Protein AF-F9N5K0-F1 (afdb_monomer_lite)

pLDDT: mean 84.12, std 18.3, range [39.91, 98.06]

Foldseek 3Di:
DDPVVLLVLLLVQQQVLVVQCVVPVDPDDSLVSSLVVCVVPDPPVLSSLSNNQLDPVNVVVDPDDPPRSNVVSNVVVVVVVVVVVVVCVVDPDDDDDDDDPPD

Sequence (103 aa):
MGCLETLVKGALLHDIGKVVYRANEGLGDHSTAGATFLRSYTEEKDLLRCVQYHHGRKLSSAVIPDNSLAYLVYEADNLASALDRREHDEGEGIAGQTFDKHM

Radius of gyration: 15.1 Å; chains: 1; bounding box: 30×32×41 Å

Secondary structure (DSSP, 8-state):
--HHHHHHHHHHHTTTHHHHHHHHT-SS-HHHHHHHHHTTT---HHHHHHHHH-SHHHHTT----TT-HHHHHHHHHHHHHHHHHHHHHTS-PPP--PPPTT-

Structure (mmCIF, N/CA/C/O backbone):
data_AF-F9N5K0-F1
#
_entry.id   AF-F9N5K0-F1
#
loop_
_atom_site.group_PDB
_atom_site.id
_atom_site.type_symbol
_atom_site.label_atom_id
_atom_site.label_alt_id
_atom_site.label_comp_id
_atom_site.label_asym_id
_atom_site.label_entity_id
_atom_site.label_seq_id
_atom_site.pdbx_PDB_ins_code
_atom_site.Cartn_x
_atom_site.Cartn_y
_atom_site.Cartn_z
_atom_site.occupancy
_atom_site.B_iso_or_equiv
_atom_site.auth_seq_id
_atom_site.auth_comp_id
_atom_site.auth_asym_id
_atom_site.auth_atom_id
_atom_site.pdbx_PDB_model_num
ATOM 1 N N . MET A 1 1 ? -5.448 -15.576 8.813 1.00 52.84 1 MET A N 1
ATOM 2 C CA . MET A 1 1 ? -5.547 -15.618 7.340 1.00 52.84 1 MET A CA 1
ATOM 3 C C . MET A 1 1 ? -4.166 -15.289 6.793 1.00 52.84 1 MET A C 1
ATOM 5 O O . MET A 1 1 ? -3.484 -14.489 7.422 1.00 52.84 1 MET A O 1
ATOM 9 N N . GLY A 1 2 ? -3.672 -16.034 5.804 1.00 76.00 2 GLY A N 1
ATOM 10 C CA . GLY A 1 2 ? -2.233 -16.112 5.518 1.00 76.00 2 GLY A CA 1
ATOM 11 C C . GLY A 1 2 ? -1.653 -14.811 4.963 1.00 76.00 2 GLY A C 1
ATOM 12 O O . GLY A 1 2 ? -2.234 -14.225 4.062 1.00 76.00 2 GLY A O 1
ATOM 13 N N . CYS A 1 3 ? -0.474 -14.415 5.449 1.00 86.00 3 CYS A N 1
ATOM 14 C CA . CYS A 1 3 ? 0.297 -13.251 4.984 1.00 86.00 3 CYS A CA 1
ATOM 15 C C . CYS A 1 3 ? 0.384 -13.147 3.441 1.00 86.00 3 CYS A C 1
ATOM 17 O O . CYS A 1 3 ? 0.284 -12.062 2.873 1.00 86.00 3 CYS A O 1
ATOM 19 N N . LEU A 1 4 ? 0.482 -14.290 2.750 1.00 93.38 4 LEU A N 1
ATOM 20 C CA . LEU A 1 4 ? 0.506 -14.362 1.288 1.00 93.38 4 LEU A CA 1
ATOM 21 C C . LEU A 1 4 ? -0.816 -13.933 0.628 1.00 93.38 4 LEU A C 1
ATOM 23 O O . LEU A 1 4 ? -0.797 -13.278 -0.407 1.00 93.38 4 LEU A O 1
ATOM 27 N N . GLU A 1 5 ? -1.962 -14.273 1.217 1.00 9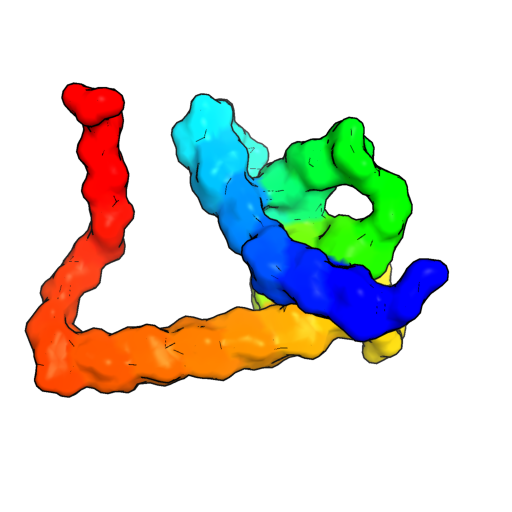5.94 5 GLU A N 1
ATOM 28 C CA . GLU A 1 5 ? -3.274 -13.885 0.688 1.00 95.94 5 GLU A CA 1
ATOM 29 C C . GLU A 1 5 ? -3.452 -12.362 0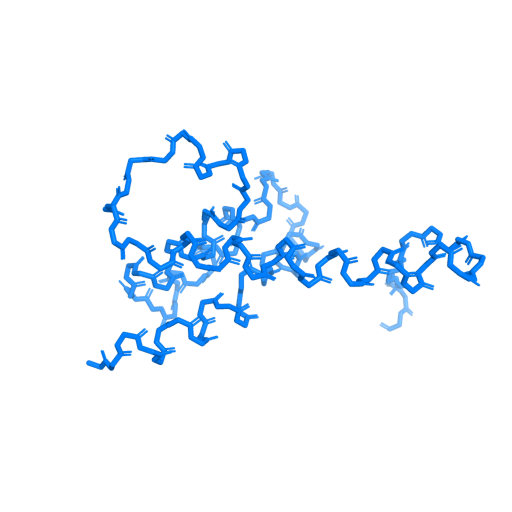.752 1.00 95.94 5 GLU A C 1
ATOM 31 O O . GLU A 1 5 ? -3.872 -11.737 -0.223 1.00 95.94 5 GLU A O 1
ATOM 36 N N . THR A 1 6 ? -3.069 -11.759 1.879 1.00 96.12 6 THR A N 1
ATOM 37 C CA . THR A 1 6 ? -3.047 -10.305 2.070 1.00 96.12 6 THR A CA 1
ATOM 38 C C . THR A 1 6 ? -2.120 -9.627 1.069 1.00 96.12 6 THR A C 1
ATOM 40 O O . THR A 1 6 ? -2.495 -8.615 0.479 1.00 96.12 6 THR A O 1
ATOM 43 N N . LEU A 1 7 ? -0.933 -10.199 0.839 1.00 97.12 7 LEU A N 1
ATOM 44 C CA . LEU A 1 7 ? 0.032 -9.683 -0.129 1.00 97.12 7 LEU A CA 1
ATOM 45 C C . LEU A 1 7 ? -0.535 -9.694 -1.553 1.00 97.12 7 LEU A C 1
ATOM 47 O O . LEU A 1 7 ? -0.455 -8.681 -2.240 1.00 97.12 7 LEU A O 1
ATOM 51 N N . VAL A 1 8 ? -1.154 -10.800 -1.981 1.00 97.69 8 VAL A N 1
ATOM 52 C CA . VAL A 1 8 ? -1.777 -10.911 -3.313 1.00 97.69 8 VAL A CA 1
ATOM 53 C C . VAL A 1 8 ? -2.897 -9.884 -3.480 1.00 97.69 8 VAL A C 1
ATOM 55 O O . VAL A 1 8 ? -2.937 -9.181 -4.488 1.00 97.69 8 VAL A O 1
ATOM 58 N N . LYS A 1 9 ? -3.777 -9.739 -2.480 1.00 97.50 9 LYS A N 1
ATOM 59 C CA . LYS A 1 9 ? -4.833 -8.712 -2.497 1.00 97.50 9 LYS A CA 1
ATOM 60 C C . LYS A 1 9 ? -4.246 -7.302 -2.547 1.00 97.50 9 LYS A C 1
ATOM 62 O O . LYS A 1 9 ? -4.730 -6.472 -3.308 1.00 97.50 9 LYS A O 1
ATOM 67 N N . GLY A 1 10 ? -3.203 -7.038 -1.760 1.00 97.88 10 GLY A N 1
ATOM 68 C CA . GLY A 1 10 ? -2.518 -5.749 -1.708 1.00 97.88 10 GLY A CA 1
ATOM 69 C C . GLY A 1 10 ? -1.869 -5.378 -3.034 1.00 97.88 10 GLY A C 1
ATOM 70 O O . GLY A 1 10 ? -2.063 -4.261 -3.502 1.00 97.88 10 GLY A O 1
ATOM 71 N N . ALA A 1 11 ? -1.174 -6.323 -3.666 1.00 97.50 11 ALA A N 1
ATOM 72 C CA . ALA A 1 11 ? -0.575 -6.140 -4.983 1.00 97.50 11 ALA A CA 1
ATOM 73 C C . ALA A 1 11 ? -1.637 -5.916 -6.068 1.00 97.50 11 ALA A C 1
ATOM 75 O O . ALA A 1 11 ? -1.482 -5.026 -6.897 1.00 97.50 11 ALA A O 1
ATOM 76 N N . LEU A 1 12 ? -2.746 -6.660 -6.039 1.00 97.94 12 LEU A N 1
ATOM 77 C CA . LEU A 1 12 ? -3.829 -6.497 -7.012 1.00 97.94 12 LEU A CA 1
ATOM 78 C C . LEU A 1 12 ? -4.545 -5.144 -6.876 1.00 97.94 12 LEU A C 1
ATOM 80 O O . LEU A 1 12 ? -4.923 -4.535 -7.873 1.00 97.94 12 LEU A O 1
ATOM 84 N N . LEU A 1 13 ? -4.755 -4.681 -5.643 1.00 97.81 13 LEU A N 1
ATOM 85 C CA . LEU A 1 13 ? -5.582 -3.510 -5.346 1.00 97.81 13 LEU A CA 1
ATOM 86 C C . LEU A 1 13 ? -4.787 -2.215 -5.146 1.00 97.81 13 LEU A C 1
ATOM 88 O O . LEU A 1 13 ? -5.413 -1.185 -4.899 1.00 97.81 13 LEU A O 1
ATOM 92 N N . HIS A 1 14 ? -3.452 -2.232 -5.238 1.00 97.31 14 HIS A N 1
ATOM 93 C CA . HIS A 1 14 ? -2.607 -1.079 -4.896 1.00 97.31 14 HIS A CA 1
ATOM 94 C C . HIS A 1 14 ? -3.059 0.218 -5.593 1.00 97.31 14 HIS A C 1
ATOM 96 O O . HIS A 1 14 ? -3.159 1.264 -4.954 1.00 97.31 14 HIS A O 1
ATOM 102 N N . ASP A 1 15 ? -3.460 0.122 -6.861 1.00 96.81 15 ASP A N 1
ATOM 103 C CA . ASP A 1 15 ? -3.845 1.253 -7.705 1.00 96.81 15 ASP A CA 1
ATOM 104 C C . ASP A 1 15 ? -5.363 1.485 -7.828 1.00 96.81 15 ASP A C 1
ATOM 106 O O . ASP A 1 15 ? -5.795 2.348 -8.598 1.00 96.81 15 ASP A O 1
ATOM 110 N N . ILE A 1 16 ? -6.205 0.786 -7.049 1.00 95.69 16 ILE A N 1
ATOM 111 C CA . ILE A 1 16 ? -7.680 0.920 -7.117 1.00 95.69 16 ILE A CA 1
ATOM 112 C C . ILE A 1 16 ? -8.149 2.369 -6.937 1.00 95.69 16 ILE A C 1
ATOM 114 O O . ILE A 1 16 ? -9.153 2.811 -7.502 1.00 95.69 16 ILE A O 1
ATOM 118 N N . GLY A 1 17 ? -7.367 3.149 -6.192 1.00 94.12 17 GLY A N 1
ATOM 119 C CA . GLY A 1 17 ? -7.603 4.563 -5.981 1.00 94.12 17 GLY A CA 1
ATOM 120 C C . GLY A 1 17 ? -7.594 5.407 -7.253 1.00 94.12 17 GLY A C 1
ATOM 121 O O . GLY A 1 17 ? -8.212 6.465 -7.247 1.00 94.12 17 GLY A O 1
ATOM 122 N N . LYS A 1 18 ? -6.972 4.963 -8.357 1.00 93.12 18 LYS A N 1
ATOM 123 C CA . LYS A 1 18 ? -7.041 5.660 -9.655 1.00 93.12 18 LYS A CA 1
ATOM 124 C C . LYS A 1 18 ? -8.475 5.702 -10.191 1.00 93.12 18 LYS A C 1
ATOM 126 O O . LYS A 1 18 ? -8.888 6.719 -10.744 1.00 93.12 18 LYS A O 1
ATOM 131 N N . VAL A 1 19 ? -9.241 4.622 -10.009 1.00 92.56 19 VAL A N 1
ATOM 132 C CA . VAL A 1 19 ? -10.658 4.551 -10.408 1.00 92.56 19 VAL A CA 1
ATOM 133 C C . VAL A 1 19 ? -11.501 5.448 -9.503 1.00 92.56 19 VAL A C 1
ATOM 135 O O . VAL A 1 19 ? -12.263 6.277 -9.994 1.00 92.56 19 VAL A O 1
ATOM 138 N N . VAL A 1 20 ? -11.297 5.348 -8.186 1.00 89.56 20 VAL A N 1
ATOM 139 C CA . VAL A 1 20 ? -12.008 6.163 -7.184 1.00 89.56 20 VAL A CA 1
ATOM 140 C C . VAL A 1 20 ? -11.763 7.659 -7.403 1.00 89.56 20 VAL A C 1
ATOM 142 O O . VAL A 1 20 ? -12.700 8.454 -7.378 1.00 89.56 20 VAL A O 1
ATOM 145 N N . TYR A 1 21 ? -10.508 8.039 -7.651 1.00 86.25 21 TYR A N 1
ATOM 146 C CA . TYR A 1 21 ? -10.096 9.417 -7.902 1.00 86.25 21 TYR A CA 1
ATOM 147 C C . TYR A 1 21 ? -10.790 10.006 -9.135 1.00 86.25 21 TYR A C 1
ATOM 149 O O . TYR A 1 21 ? -11.303 11.121 -9.080 1.00 86.25 21 TYR A O 1
ATOM 157 N N . ARG A 1 22 ? -10.861 9.235 -10.228 1.00 86.81 22 ARG A N 1
ATOM 158 C CA . ARG A 1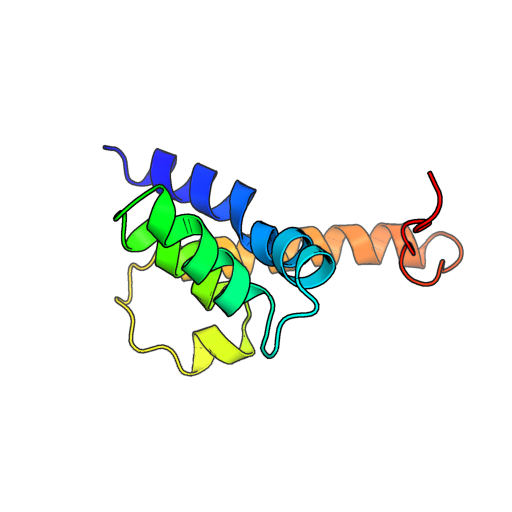 22 ? -11.522 9.650 -11.475 1.00 86.81 22 ARG A CA 1
ATOM 159 C C . ARG A 1 22 ? -13.039 9.780 -11.336 1.00 86.81 22 ARG A C 1
ATOM 161 O O . ARG A 1 22 ? -13.613 10.644 -11.986 1.00 86.81 22 ARG A O 1
ATOM 168 N N . ALA A 1 23 ? -13.670 8.941 -10.516 1.00 86.25 23 ALA A N 1
ATOM 169 C CA . ALA A 1 23 ? -15.120 8.942 -10.331 1.00 86.25 23 ALA A CA 1
ATOM 170 C C . ALA A 1 23 ? -15.629 10.115 -9.474 1.00 86.25 23 ALA A C 1
ATOM 172 O O . ALA A 1 23 ? -16.730 10.598 -9.707 1.00 86.25 23 ALA A O 1
ATOM 173 N N . ASN A 1 24 ? -14.842 10.567 -8.492 1.00 74.06 24 ASN A N 1
ATOM 174 C CA . ASN A 1 24 ? -15.292 11.539 -7.487 1.00 74.06 24 ASN A CA 1
ATOM 175 C C . ASN A 1 24 ? -14.608 12.917 -7.573 1.00 74.06 24 ASN A C 1
ATOM 177 O O . ASN A 1 24 ? -14.752 13.692 -6.632 1.00 74.06 24 ASN A O 1
ATOM 181 N N . GLU A 1 25 ? -13.829 13.206 -8.630 1.00 63.62 25 GLU A N 1
ATOM 182 C CA . GLU A 1 25 ? -13.004 14.432 -8.763 1.00 63.62 25 GLU A CA 1
ATOM 183 C C . GLU A 1 25 ? -12.294 14.814 -7.444 1.00 63.62 25 GLU A C 1
ATOM 185 O O . GLU A 1 25 ? -12.281 15.964 -7.005 1.00 63.62 25 GLU A O 1
ATOM 190 N N . GLY A 1 26 ? -11.768 13.802 -6.747 1.00 61.53 26 GLY A N 1
ATOM 191 C CA . GLY A 1 26 ? -11.369 13.934 -5.349 1.00 61.53 26 GLY A CA 1
ATOM 192 C C . GLY A 1 26 ? -10.143 14.828 -5.147 1.00 61.53 26 GLY A C 1
ATOM 193 O O . GLY A 1 26 ? -9.204 14.823 -5.939 1.00 61.53 26 GLY A O 1
ATOM 194 N N . LEU A 1 27 ? -10.108 15.548 -4.024 1.00 56.62 27 LEU A N 1
ATOM 195 C CA . LEU A 1 27 ? -8.914 16.252 -3.551 1.00 56.62 27 LEU A CA 1
ATOM 196 C C . LEU A 1 27 ? -7.965 15.253 -2.868 1.00 56.62 27 LEU A C 1
ATOM 198 O O . LEU A 1 27 ? -8.329 14.633 -1.870 1.00 56.62 27 LEU A O 1
ATOM 202 N N . GLY A 1 28 ? -6.746 15.103 -3.390 1.00 73.56 28 GLY A N 1
ATOM 203 C CA . GLY A 1 28 ? -5.697 14.256 -2.808 1.00 73.56 28 GLY A CA 1
ATOM 204 C C . GLY A 1 28 ? -4.999 13.357 -3.829 1.00 73.56 28 GLY A C 1
ATOM 205 O O . GLY A 1 28 ? -5.192 13.495 -5.033 1.00 73.56 28 GLY A O 1
ATOM 206 N N . ASP A 1 29 ? -4.163 12.438 -3.346 1.00 88.44 29 ASP A N 1
ATOM 207 C CA . ASP A 1 29 ? -3.504 11.423 -4.172 1.00 88.44 29 ASP A CA 1
ATOM 208 C C . ASP A 1 29 ? -4.302 10.107 -4.207 1.00 88.44 29 ASP A C 1
ATOM 210 O O . ASP A 1 29 ? -5.036 9.768 -3.269 1.00 88.44 29 ASP A O 1
ATOM 214 N N . HIS A 1 30 ? -4.136 9.335 -5.284 1.00 92.25 30 HIS A N 1
ATOM 215 C CA . HIS A 1 30 ? -4.912 8.116 -5.499 1.00 92.25 30 HIS A CA 1
ATOM 216 C C . HIS A 1 30 ? -4.638 7.042 -4.442 1.00 92.25 30 HIS A C 1
ATOM 218 O O . HIS A 1 30 ? -5.550 6.296 -4.104 1.00 92.25 30 HIS A O 1
ATOM 224 N N . SER A 1 31 ? -3.442 6.980 -3.851 1.00 94.06 31 SER A N 1
ATOM 225 C CA . SER A 1 31 ? -3.147 5.977 -2.824 1.00 94.06 31 SER A CA 1
ATOM 226 C C . SER A 1 31 ? -3.941 6.239 -1.534 1.00 94.06 31 SER A C 1
ATOM 228 O O . SER A 1 31 ? -4.463 5.299 -0.930 1.00 94.06 31 SER A O 1
ATOM 230 N N . THR A 1 32 ? -4.133 7.513 -1.142 1.00 93.25 32 THR A N 1
ATOM 231 C CA . THR A 1 32 ? -5.064 7.877 -0.050 1.00 93.25 32 THR A CA 1
ATOM 232 C C . THR A 1 32 ? -6.492 7.499 -0.414 1.00 93.25 32 THR A C 1
ATOM 234 O O . THR A 1 32 ? -7.183 6.873 0.388 1.00 93.25 32 THR A O 1
ATOM 237 N N . ALA A 1 33 ? -6.939 7.878 -1.614 1.00 93.00 33 ALA A N 1
ATOM 238 C CA . ALA A 1 33 ? -8.312 7.650 -2.052 1.00 93.00 33 ALA A CA 1
ATOM 239 C C . ALA A 1 33 ? -8.663 6.153 -2.063 1.00 93.00 33 ALA A C 1
ATOM 241 O O . ALA A 1 33 ? -9.709 5.762 -1.547 1.00 93.00 33 ALA A O 1
ATOM 242 N N . GLY A 1 34 ? -7.761 5.309 -2.574 1.00 94.81 34 GLY A N 1
ATOM 243 C CA . GLY A 1 34 ? -7.927 3.857 -2.598 1.00 94.81 34 GLY A CA 1
ATOM 244 C C . GLY A 1 34 ? -7.995 3.246 -1.200 1.00 94.81 34 GLY A C 1
ATOM 245 O O . GLY A 1 34 ? -8.900 2.466 -0.912 1.00 94.81 34 GLY A O 1
ATOM 246 N N . ALA A 1 35 ? -7.092 3.639 -0.298 1.00 95.75 35 ALA A N 1
ATOM 247 C CA . ALA A 1 35 ? -7.106 3.141 1.075 1.00 95.75 35 ALA A CA 1
ATOM 248 C C . ALA A 1 35 ? -8.368 3.575 1.836 1.00 95.75 35 ALA A C 1
ATOM 250 O O . ALA A 1 35 ? -8.958 2.771 2.553 1.00 95.75 35 ALA A O 1
ATOM 251 N N . THR A 1 36 ? -8.811 4.824 1.665 1.00 94.44 36 THR A N 1
ATOM 252 C CA . THR A 1 36 ? -10.059 5.329 2.256 1.00 94.44 36 THR A CA 1
ATOM 253 C C . THR A 1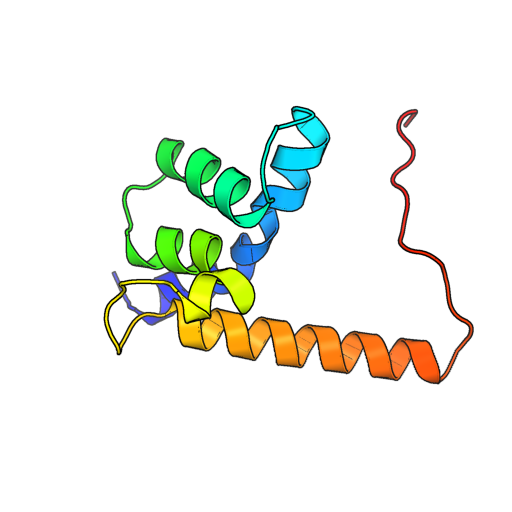 36 ? -11.270 4.565 1.735 1.00 94.44 36 THR A C 1
ATOM 255 O O . THR A 1 36 ? -12.105 4.150 2.532 1.00 94.44 36 THR A O 1
ATOM 258 N N . PHE A 1 37 ? -11.338 4.318 0.426 1.00 94.62 37 PHE A N 1
ATOM 259 C CA . PHE A 1 37 ? -12.401 3.519 -0.180 1.00 94.62 37 PHE A CA 1
ATOM 260 C C . PHE A 1 37 ? -12.448 2.092 0.388 1.00 94.62 37 PHE A C 1
ATOM 262 O O . PHE A 1 37 ? -13.514 1.604 0.757 1.00 94.62 37 PHE A O 1
ATOM 269 N N . LEU A 1 38 ? -11.295 1.428 0.524 1.00 96.19 38 LEU A N 1
ATOM 270 C CA . LEU A 1 38 ? -11.234 0.052 1.024 1.00 96.19 38 LEU A CA 1
ATOM 271 C C . LEU A 1 38 ? -11.622 -0.092 2.500 1.00 96.19 38 LEU A C 1
ATOM 273 O O . LEU A 1 38 ? -12.077 -1.166 2.890 1.00 96.19 38 LEU A O 1
ATOM 277 N N . ARG A 1 39 ? -11.519 0.966 3.315 1.00 96.06 39 ARG A N 1
ATOM 278 C CA . ARG A 1 39 ? -11.954 0.929 4.727 1.00 96.06 39 ARG A CA 1
ATOM 279 C C . ARG A 1 39 ? -13.440 0.612 4.894 1.00 96.06 39 ARG A C 1
ATOM 281 O O . ARG A 1 39 ? -13.825 0.133 5.952 1.00 96.06 39 ARG A O 1
ATOM 288 N N . SER A 1 40 ? -14.265 0.836 3.871 1.00 95.06 40 SER A N 1
ATOM 289 C CA . SER A 1 40 ? -15.678 0.435 3.884 1.00 95.06 40 SER A CA 1
ATOM 290 C C . SER A 1 40 ? -15.894 -1.075 3.713 1.00 95.06 40 SER A C 1
ATOM 292 O O . SER A 1 40 ? -16.995 -1.553 3.965 1.00 95.06 40 SER A O 1
ATOM 294 N N . TYR A 1 41 ? -14.869 -1.824 3.293 1.00 95.62 41 TYR A N 1
ATOM 295 C CA . TYR A 1 41 ? -14.969 -3.249 2.950 1.00 95.62 41 TYR A CA 1
ATOM 296 C C . TYR A 1 41 ? -14.066 -4.150 3.800 1.00 95.62 41 TYR A C 1
ATOM 298 O O . TYR A 1 41 ? -14.274 -5.361 3.840 1.00 95.62 41 TYR A O 1
ATOM 306 N N . THR A 1 42 ? -13.043 -3.595 4.454 1.00 95.31 42 THR A N 1
ATOM 307 C CA . THR A 1 42 ? -12.090 -4.364 5.260 1.00 95.31 42 THR A CA 1
ATOM 308 C C . THR A 1 42 ? -11.413 -3.507 6.328 1.00 95.31 42 THR A C 1
ATOM 310 O O . THR A 1 42 ? -11.133 -2.325 6.126 1.00 95.31 42 THR A O 1
ATOM 313 N N . GLU A 1 43 ? -11.083 -4.137 7.455 1.00 95.19 43 GLU A N 1
ATOM 314 C CA . GLU A 1 43 ? -10.264 -3.563 8.532 1.00 95.19 43 GLU A CA 1
ATOM 315 C C . GLU A 1 43 ? -8.814 -4.083 8.514 1.00 95.19 43 GLU A C 1
ATOM 317 O O . GLU A 1 43 ? -8.007 -3.762 9.391 1.00 95.19 43 GLU A O 1
ATOM 322 N N . GLU A 1 44 ? -8.461 -4.902 7.519 1.00 95.69 44 GLU A N 1
ATOM 323 C CA . GLU A 1 44 ? -7.157 -5.548 7.409 1.00 95.69 44 GLU A CA 1
ATOM 324 C C . GLU A 1 44 ? -6.038 -4.518 7.185 1.00 95.69 44 GLU A C 1
ATOM 326 O O . GLU A 1 44 ? -5.802 -4.029 6.079 1.00 95.69 44 GLU A O 1
ATOM 331 N N . LYS A 1 45 ? -5.321 -4.184 8.264 1.00 96.00 45 LYS A N 1
ATOM 332 C CA . LYS A 1 45 ? -4.329 -3.098 8.274 1.00 96.00 45 LYS A CA 1
ATOM 333 C C . LYS A 1 45 ? -3.214 -3.285 7.250 1.00 96.00 45 LYS A C 1
ATOM 335 O O . LYS A 1 45 ? -2.770 -2.296 6.678 1.00 96.00 45 LYS A O 1
ATOM 340 N N . ASP A 1 46 ? -2.764 -4.513 7.019 1.00 96.50 46 ASP A N 1
ATOM 341 C CA . ASP A 1 46 ? -1.665 -4.779 6.086 1.00 96.50 46 ASP A CA 1
ATOM 342 C C . ASP A 1 46 ? -2.095 -4.600 4.629 1.00 96.50 46 ASP A C 1
ATOM 344 O O . ASP A 1 46 ? -1.365 -3.981 3.856 1.00 96.50 46 ASP A O 1
ATOM 348 N N . LEU A 1 47 ? -3.321 -5.005 4.281 1.00 97.38 47 LEU A N 1
ATOM 349 C CA . LEU A 1 47 ? -3.923 -4.698 2.983 1.00 97.38 47 LEU A CA 1
ATOM 350 C C . LEU A 1 47 ? -4.059 -3.181 2.786 1.00 97.38 47 LEU A C 1
ATOM 352 O O . LEU A 1 47 ? -3.626 -2.642 1.768 1.00 97.38 47 LEU A O 1
ATOM 356 N N . LEU A 1 48 ? -4.593 -2.472 3.785 1.00 97.81 48 LEU A N 1
ATOM 357 C CA . LEU A 1 48 ? -4.744 -1.015 3.720 1.00 97.81 48 LEU A CA 1
ATOM 358 C C . LEU A 1 48 ? -3.392 -0.296 3.593 1.00 97.81 48 LEU A C 1
ATOM 360 O O . LEU A 1 48 ? -3.292 0.679 2.849 1.00 97.81 48 LEU A O 1
ATOM 364 N N . ARG A 1 49 ? -2.340 -0.778 4.270 1.00 97.75 49 ARG A N 1
ATOM 365 C CA . ARG A 1 49 ? -0.974 -0.248 4.134 1.00 97.75 49 ARG A CA 1
ATOM 366 C C . ARG A 1 49 ? -0.410 -0.465 2.737 1.00 97.75 49 ARG A C 1
ATOM 368 O O . ARG A 1 49 ? 0.194 0.467 2.215 1.00 97.75 49 ARG A O 1
ATOM 375 N N . CYS A 1 50 ? -0.619 -1.641 2.136 1.00 98.00 50 CYS A N 1
ATOM 376 C CA . CYS A 1 50 ? -0.196 -1.906 0.759 1.00 98.00 50 CYS A CA 1
ATOM 377 C C . CYS A 1 50 ? -0.765 -0.845 -0.185 1.00 98.00 50 CYS A C 1
ATOM 379 O O . CYS A 1 50 ? -0.018 -0.204 -0.912 1.00 98.00 50 CYS A O 1
ATOM 381 N N . VAL A 1 51 ? -2.068 -0.573 -0.102 1.00 97.69 51 VAL A N 1
ATOM 382 C CA . VAL A 1 51 ? -2.711 0.431 -0.961 1.00 97.69 51 VAL A CA 1
ATOM 383 C C . VAL A 1 51 ? -2.265 1.850 -0.615 1.00 97.69 51 VAL A C 1
ATOM 385 O O . VAL A 1 51 ? -1.927 2.622 -1.506 1.00 97.69 51 VAL A O 1
ATOM 388 N N . GLN A 1 52 ? -2.198 2.213 0.666 1.00 97.06 52 GLN A N 1
ATOM 389 C CA . GLN A 1 52 ? -1.875 3.582 1.073 1.00 97.06 52 GLN A CA 1
ATOM 390 C C . GLN A 1 52 ? -0.420 3.978 0.774 1.00 97.06 52 GLN A C 1
ATOM 392 O O . GLN A 1 52 ? -0.163 5.141 0.444 1.00 97.06 52 GLN A O 1
ATOM 397 N N . TYR A 1 53 ? 0.520 3.037 0.885 1.00 97.56 53 TYR A N 1
ATOM 398 C CA . TYR A 1 53 ? 1.960 3.302 0.864 1.00 97.56 53 TYR A CA 1
ATOM 399 C C . TYR A 1 53 ? 2.708 2.643 -0.305 1.00 97.56 53 TYR A C 1
ATOM 401 O O . TYR A 1 53 ? 3.930 2.624 -0.277 1.00 97.56 53 TYR A O 1
ATOM 409 N N . HIS A 1 54 ? 2.033 2.157 -1.354 1.00 96.19 54 HIS A N 1
ATOM 410 C CA . HIS A 1 54 ? 2.730 1.615 -2.534 1.00 96.19 54 HIS A CA 1
ATOM 411 C C . HIS A 1 54 ? 3.529 2.662 -3.333 1.00 96.19 54 HIS A C 1
ATOM 413 O O . HIS A 1 54 ? 4.321 2.284 -4.178 1.00 96.19 54 HIS A O 1
ATOM 419 N N . HIS A 1 55 ? 3.357 3.969 -3.083 1.00 94.12 55 HIS A N 1
ATOM 420 C CA . HIS A 1 55 ? 4.163 5.023 -3.721 1.00 94.12 55 HIS A CA 1
ATOM 421 C C . HIS A 1 55 ? 5.390 5.381 -2.893 1.00 94.12 55 HIS A C 1
ATOM 423 O O . HIS A 1 55 ? 5.258 5.775 -1.731 1.00 94.12 55 HIS A O 1
ATOM 429 N N . GLY A 1 56 ? 6.564 5.405 -3.530 1.00 91.19 56 GLY A N 1
ATOM 430 C CA . GLY A 1 56 ? 7.847 5.676 -2.867 1.00 91.19 56 GLY A CA 1
ATOM 431 C C . GLY A 1 56 ? 7.882 6.973 -2.048 1.00 91.19 56 GLY A C 1
ATOM 432 O O . GLY A 1 56 ? 8.408 6.984 -0.939 1.00 91.19 56 GLY A O 1
ATOM 433 N N . ARG A 1 57 ? 7.245 8.057 -2.522 1.00 91.56 57 ARG A N 1
ATOM 434 C CA . ARG A 1 57 ? 7.177 9.345 -1.793 1.00 91.56 57 ARG A CA 1
ATOM 435 C C . ARG A 1 57 ? 6.470 9.229 -0.439 1.00 91.56 57 ARG A C 1
ATOM 437 O O . ARG A 1 57 ? 6.842 9.897 0.520 1.00 91.56 57 ARG A O 1
ATOM 444 N N . LYS A 1 58 ? 5.410 8.425 -0.378 1.00 91.69 58 LYS A N 1
ATOM 445 C CA . LYS A 1 58 ? 4.649 8.206 0.853 1.00 91.69 58 LYS A CA 1
ATOM 446 C C . LYS A 1 58 ? 5.294 7.150 1.724 1.00 91.69 58 LYS A C 1
ATOM 448 O O . LYS A 1 58 ? 5.332 7.319 2.935 1.00 91.69 58 LYS A O 1
ATOM 453 N N . LEU A 1 59 ? 5.799 6.087 1.108 1.00 95.94 59 LEU A N 1
ATOM 454 C CA . LEU A 1 59 ? 6.485 5.014 1.807 1.00 95.94 59 LEU A CA 1
ATOM 455 C C . LEU A 1 59 ? 7.706 5.530 2.573 1.00 95.94 59 LEU A C 1
ATOM 457 O O . LEU A 1 59 ? 7.894 5.165 3.727 1.00 95.94 59 LEU A O 1
ATOM 461 N N . SER A 1 60 ? 8.485 6.437 1.973 1.00 94.69 60 SER A N 1
ATOM 462 C CA . SER A 1 60 ? 9.714 6.982 2.569 1.00 94.69 60 SER A CA 1
ATOM 463 C C . SER A 1 60 ? 9.499 7.805 3.843 1.00 94.69 60 SER A C 1
ATOM 465 O O . SER A 1 60 ? 10.436 7.993 4.613 1.00 94.69 60 SER A O 1
ATOM 467 N N . SER A 1 61 ? 8.281 8.296 4.071 1.00 94.56 61 SER A N 1
ATOM 468 C CA . S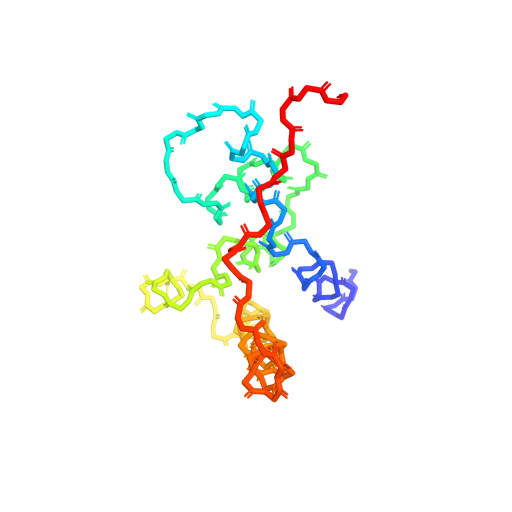ER A 1 61 ? 7.894 9.074 5.257 1.00 94.56 61 SER A CA 1
ATOM 469 C C . SER A 1 61 ? 6.904 8.327 6.158 1.00 94.56 61 SER A C 1
ATOM 471 O O . SER A 1 61 ? 6.419 8.882 7.145 1.00 94.56 61 SER A O 1
ATOM 473 N N . ALA A 1 62 ? 6.583 7.073 5.830 1.00 94.94 62 ALA A N 1
ATOM 474 C CA . ALA A 1 62 ? 5.601 6.286 6.554 1.00 94.94 62 ALA A CA 1
ATOM 475 C C . ALA A 1 62 ? 6.178 5.743 7.868 1.00 94.94 62 ALA A C 1
ATOM 477 O O . ALA A 1 62 ? 7.272 5.189 7.906 1.00 94.94 62 ALA A O 1
ATOM 478 N N . VAL A 1 63 ? 5.388 5.827 8.939 1.00 96.81 63 VAL A N 1
ATOM 479 C CA . VAL A 1 63 ? 5.668 5.131 10.201 1.00 96.81 63 VAL A CA 1
ATOM 480 C C . VAL A 1 63 ? 4.874 3.823 10.198 1.00 96.81 63 VAL A C 1
ATOM 482 O O . VAL A 1 63 ? 3.719 3.775 10.627 1.00 96.81 63 VAL A O 1
ATOM 485 N N . ILE A 1 64 ? 5.470 2.770 9.637 1.00 96.44 64 ILE A N 1
ATOM 486 C CA . ILE A 1 64 ? 4.884 1.426 9.503 1.00 96.44 64 ILE A CA 1
ATOM 487 C C . ILE A 1 64 ? 5.884 0.359 9.974 1.00 96.44 64 ILE A C 1
ATOM 489 O O . ILE A 1 64 ? 7.069 0.658 10.069 1.00 96.44 64 ILE A O 1
ATOM 493 N N . PRO A 1 65 ? 5.436 -0.868 10.300 1.00 97.12 65 PRO A N 1
ATOM 494 C CA . PRO A 1 65 ? 6.345 -1.939 10.704 1.00 97.12 65 PRO A CA 1
ATOM 495 C C . PRO A 1 65 ? 7.384 -2.271 9.625 1.00 97.12 65 PRO A C 1
ATOM 497 O O . PRO A 1 65 ? 7.038 -2.313 8.445 1.00 97.12 65 PRO A O 1
ATOM 500 N N . ASP A 1 66 ? 8.605 -2.616 10.035 1.00 96.31 66 ASP A N 1
ATOM 501 C CA . ASP A 1 66 ? 9.704 -2.996 9.127 1.00 96.31 66 ASP A CA 1
ATOM 502 C C . ASP A 1 66 ? 9.378 -4.228 8.266 1.00 96.31 66 ASP A C 1
ATOM 504 O O . ASP A 1 66 ? 9.917 -4.412 7.180 1.00 96.31 66 ASP A O 1
ATOM 508 N N . ASN A 1 67 ? 8.461 -5.076 8.735 1.00 95.25 67 ASN A N 1
ATOM 509 C CA . ASN A 1 67 ? 7.964 -6.249 8.020 1.00 95.25 67 ASN A CA 1
ATOM 510 C C . ASN A 1 67 ? 6.649 -5.987 7.260 1.00 95.25 67 ASN A C 1
ATOM 512 O O . ASN A 1 67 ? 5.932 -6.931 6.925 1.00 95.25 67 ASN A O 1
ATOM 516 N N . SER A 1 68 ? 6.299 -4.722 7.018 1.00 97.12 68 SER A N 1
ATOM 517 C CA . SER A 1 68 ? 5.097 -4.355 6.272 1.00 97.12 68 SER A CA 1
ATOM 518 C C . SER A 1 68 ? 5.143 -4.892 4.841 1.00 97.12 68 SER A C 1
ATOM 520 O O . SER A 1 68 ? 6.111 -4.699 4.106 1.00 97.12 68 SER A O 1
ATOM 522 N N . LEU A 1 69 ? 4.032 -5.477 4.396 1.00 97.50 69 LEU A N 1
ATOM 523 C CA . LEU A 1 69 ? 3.867 -5.955 3.021 1.00 97.50 69 LEU A CA 1
ATOM 524 C C . LEU A 1 69 ? 3.926 -4.830 1.974 1.00 97.50 69 LEU A C 1
ATOM 526 O O . LEU A 1 69 ? 4.204 -5.094 0.806 1.00 97.50 69 LEU A O 1
ATOM 530 N N . ALA A 1 70 ? 3.722 -3.574 2.387 1.00 97.69 70 ALA A N 1
ATOM 531 C CA . ALA A 1 70 ? 3.783 -2.415 1.498 1.00 97.69 70 ALA A CA 1
ATOM 532 C C . ALA A 1 70 ? 5.148 -2.260 0.806 1.00 97.69 70 ALA A C 1
ATOM 534 O O . ALA A 1 70 ? 5.187 -1.803 -0.332 1.00 97.69 70 ALA A O 1
ATOM 535 N N . TYR A 1 71 ? 6.243 -2.687 1.449 1.00 98.06 71 TYR A N 1
ATOM 536 C CA . TYR A 1 71 ? 7.572 -2.677 0.831 1.00 98.06 71 TYR A CA 1
ATOM 537 C C . TYR A 1 71 ? 7.653 -3.634 -0.363 1.00 98.06 71 TYR A C 1
ATOM 539 O O . TYR A 1 71 ? 8.161 -3.260 -1.415 1.00 98.06 71 TYR A O 1
ATOM 547 N N . LEU A 1 72 ? 7.094 -4.843 -0.235 1.00 97.88 72 LEU A N 1
ATOM 548 C CA . LEU A 1 72 ? 7.059 -5.813 -1.334 1.00 97.88 72 LEU A CA 1
ATOM 549 C C . LEU A 1 72 ? 6.170 -5.333 -2.482 1.00 97.88 72 LEU A C 1
ATOM 551 O O . LEU A 1 72 ? 6.537 -5.484 -3.642 1.00 97.88 72 LEU A O 1
ATOM 555 N N . VAL A 1 73 ? 5.017 -4.742 -2.160 1.00 98.00 73 VAL A N 1
ATOM 556 C CA . VAL A 1 73 ? 4.105 -4.194 -3.173 1.00 98.00 73 VAL A CA 1
ATOM 557 C C . VAL A 1 73 ? 4.746 -3.025 -3.922 1.00 98.00 73 VAL A C 1
ATOM 559 O O . VAL A 1 73 ? 4.645 -2.978 -5.142 1.00 98.00 73 VAL A O 1
ATOM 562 N N . TYR A 1 74 ? 5.451 -2.130 -3.226 1.00 97.69 74 TYR A N 1
ATOM 563 C CA . TYR A 1 74 ? 6.200 -1.034 -3.849 1.00 97.69 74 TYR A CA 1
ATOM 564 C C . TYR A 1 74 ? 7.268 -1.535 -4.832 1.00 97.69 74 TYR A C 1
ATOM 566 O O . TYR A 1 74 ? 7.340 -1.059 -5.964 1.00 97.69 74 TYR A O 1
ATOM 574 N N . GLU A 1 75 ? 8.078 -2.522 -4.437 1.00 97.38 75 GLU A N 1
ATOM 575 C CA . GLU A 1 75 ? 9.093 -3.078 -5.340 1.00 97.38 75 GLU A CA 1
ATOM 576 C C . GLU A 1 75 ? 8.462 -3.808 -6.533 1.00 97.38 75 GLU A C 1
ATOM 578 O O . GLU A 1 75 ? 8.924 -3.664 -7.665 1.00 97.38 75 GLU A O 1
ATOM 583 N N . ALA A 1 76 ? 7.372 -4.550 -6.312 1.00 96.50 76 ALA A N 1
ATOM 584 C CA . ALA A 1 76 ? 6.649 -5.225 -7.386 1.00 96.50 76 ALA A CA 1
ATOM 585 C C . ALA A 1 76 ? 6.055 -4.235 -8.406 1.00 96.50 76 ALA A C 1
ATOM 587 O O . ALA A 1 76 ? 6.171 -4.468 -9.609 1.00 96.50 76 ALA A O 1
ATOM 588 N N . ASP A 1 77 ? 5.481 -3.120 -7.946 1.00 95.56 77 ASP A N 1
ATOM 589 C CA . ASP A 1 77 ? 4.968 -2.042 -8.804 1.00 95.56 77 ASP A CA 1
ATOM 590 C C . ASP A 1 77 ? 6.092 -1.397 -9.641 1.00 95.56 77 ASP A C 1
ATOM 592 O O . ASP A 1 77 ? 5.983 -1.225 -10.859 1.00 95.56 77 ASP A O 1
ATOM 596 N N . ASN A 1 78 ? 7.252 -1.135 -9.030 1.00 94.00 78 ASN A N 1
ATOM 597 C CA . ASN A 1 78 ? 8.417 -0.615 -9.751 1.00 94.00 78 ASN A CA 1
ATOM 598 C C . ASN A 1 78 ? 8.934 -1.587 -10.821 1.00 94.00 78 ASN A C 1
ATOM 600 O O . ASN A 1 78 ? 9.295 -1.152 -11.918 1.00 94.00 78 ASN A O 1
ATOM 604 N N . LEU A 1 79 ? 8.964 -2.890 -10.522 1.00 93.50 79 LEU A N 1
ATOM 605 C CA . LEU A 1 79 ? 9.363 -3.927 -11.476 1.00 93.50 79 LEU A CA 1
ATOM 606 C C . LEU A 1 79 ? 8.376 -4.032 -12.646 1.00 93.50 79 LEU A C 1
ATOM 608 O O . LEU A 1 79 ? 8.815 -4.104 -13.795 1.00 93.50 79 LEU A O 1
ATOM 612 N N . ALA A 1 80 ? 7.070 -3.994 -12.369 1.00 91.00 80 ALA A N 1
ATOM 613 C CA . ALA A 1 80 ? 6.023 -4.017 -13.389 1.00 91.00 80 ALA A CA 1
ATOM 614 C C . ALA A 1 80 ? 6.091 -2.774 -14.290 1.00 91.00 80 ALA A C 1
ATOM 616 O O . ALA A 1 80 ? 6.201 -2.894 -15.507 1.00 91.00 80 ALA A O 1
ATOM 617 N N . SER A 1 81 ? 6.172 -1.578 -13.701 1.00 83.38 81 S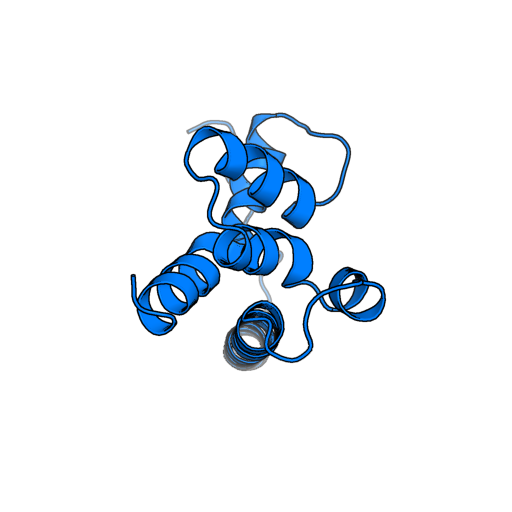ER A N 1
ATOM 618 C CA . SER A 1 81 ? 6.273 -0.336 -14.475 1.00 83.38 81 SER A CA 1
ATOM 619 C C . SER A 1 81 ? 7.576 -0.227 -15.282 1.00 83.38 81 SER A C 1
ATOM 621 O O . SER A 1 81 ? 7.613 0.449 -16.308 1.00 83.38 81 SER A O 1
ATOM 623 N N . ALA A 1 82 ? 8.670 -0.861 -14.841 1.00 80.06 82 ALA A N 1
ATOM 624 C CA . ALA A 1 82 ? 9.925 -0.921 -15.594 1.00 80.06 82 ALA A CA 1
ATOM 625 C C . ALA A 1 82 ? 9.868 -1.882 -16.790 1.00 80.06 82 ALA A C 1
ATOM 627 O O . ALA A 1 82 ? 10.604 -1.688 -17.758 1.00 80.06 82 ALA A O 1
ATOM 628 N N . LEU A 1 83 ? 9.040 -2.928 -16.727 1.00 70.31 83 LEU A N 1
ATOM 629 C CA . LEU A 1 83 ? 8.749 -3.782 -17.879 1.00 70.31 83 LEU A CA 1
ATOM 630 C C . LEU A 1 83 ? 7.927 -3.008 -18.914 1.00 70.31 83 LEU A C 1
ATOM 632 O O . LEU A 1 83 ? 8.348 -2.946 -20.065 1.00 70.31 83 LEU A O 1
ATOM 636 N N . ASP A 1 84 ? 6.877 -2.309 -18.478 1.00 67.44 84 ASP A N 1
ATOM 637 C CA . ASP A 1 84 ? 6.029 -1.498 -19.364 1.00 67.44 84 ASP A CA 1
ATOM 638 C C . ASP A 1 84 ? 6.827 -0.410 -20.106 1.00 67.44 84 ASP A C 1
ATOM 640 O O . ASP A 1 84 ? 6.614 -0.168 -21.292 1.00 67.44 84 ASP A O 1
ATOM 644 N N . ARG A 1 85 ? 7.798 0.231 -19.435 1.00 65.06 85 ARG A N 1
ATOM 645 C CA . ARG A 1 85 ? 8.674 1.237 -20.068 1.00 65.06 85 ARG A CA 1
ATOM 646 C C . ARG A 1 85 ? 9.573 0.656 -21.162 1.00 65.06 85 ARG A C 1
ATOM 648 O O . ARG A 1 85 ? 9.859 1.352 -22.126 1.00 65.06 85 ARG A O 1
ATOM 655 N N . ARG A 1 86 ? 10.016 -0.600 -21.027 1.00 60.28 86 ARG A N 1
ATOM 656 C CA . ARG A 1 86 ? 10.884 -1.247 -22.026 1.00 60.28 86 ARG A CA 1
ATOM 657 C C . ARG A 1 86 ? 10.128 -1.622 -23.295 1.00 60.28 86 ARG A C 1
ATOM 659 O O . ARG A 1 86 ? 10.679 -1.457 -24.373 1.00 60.28 86 ARG A O 1
ATOM 666 N N . GLU A 1 87 ? 8.877 -2.064 -23.180 1.00 57.00 87 GLU A N 1
ATOM 667 C CA . GLU A 1 87 ? 8.041 -2.302 -24.365 1.00 57.00 87 GLU A CA 1
ATOM 668 C C . GLU A 1 87 ? 7.678 -0.995 -25.092 1.00 57.00 87 GLU A C 1
ATOM 670 O O . GLU A 1 87 ? 7.511 -0.991 -26.307 1.00 57.00 87 GLU A O 1
ATOM 675 N N . HIS A 1 88 ? 7.605 0.127 -24.367 1.00 53.22 88 HIS A N 1
ATOM 676 C CA . HIS A 1 88 ? 7.280 1.446 -24.927 1.00 53.22 88 HIS A CA 1
ATOM 677 C C . HIS A 1 88 ? 8.464 2.133 -25.631 1.00 53.22 88 HIS A C 1
ATOM 679 O O . HIS A 1 88 ? 8.259 2.832 -26.620 1.00 53.22 88 HIS A O 1
ATOM 685 N N . ASP A 1 89 ? 9.703 1.899 -25.183 1.00 53.19 89 ASP A N 1
ATOM 686 C CA . ASP A 1 89 ? 10.912 2.445 -25.829 1.00 53.19 89 ASP A CA 1
ATOM 687 C C . ASP A 1 89 ? 11.265 1.734 -27.157 1.00 53.19 89 ASP A C 1
ATOM 689 O O . ASP A 1 89 ? 11.963 2.308 -27.995 1.00 53.19 89 ASP A O 1
ATOM 693 N N . GLU A 1 90 ? 10.765 0.514 -27.393 1.00 54.41 90 GLU A N 1
ATOM 694 C CA . GLU A 1 90 ? 10.981 -0.232 -28.647 1.00 54.41 90 GLU A CA 1
ATOM 695 C C . GLU A 1 90 ? 9.885 0.011 -29.714 1.00 54.41 90 GLU A C 1
ATOM 697 O O . GLU A 1 90 ? 10.015 -0.459 -30.847 1.00 54.41 90 GLU A O 1
ATOM 702 N N . GLY A 1 91 ? 8.847 0.806 -29.417 1.00 47.84 91 GLY A N 1
ATOM 703 C CA . GLY A 1 91 ? 7.779 1.135 -30.368 1.00 47.84 91 GLY A CA 1
ATOM 704 C C . GLY A 1 91 ? 6.932 2.343 -29.956 1.00 47.84 91 GLY A C 1
ATOM 705 O O . GLY A 1 91 ? 6.050 2.218 -29.119 1.00 47.84 91 GLY A O 1
ATOM 706 N N . GLU A 1 92 ? 7.202 3.486 -30.597 1.00 44.84 92 GLU A N 1
ATOM 707 C CA . GLU A 1 92 ? 6.388 4.715 -30.702 1.00 44.84 92 GLU A CA 1
ATOM 708 C C . GLU A 1 92 ? 5.503 5.104 -29.498 1.00 44.84 92 GLU A C 1
ATOM 710 O O . GLU A 1 92 ? 4.410 4.587 -29.261 1.00 44.84 92 GLU A O 1
ATOM 715 N N . GLY A 1 93 ? 5.946 6.146 -28.789 1.00 45.09 93 GLY A N 1
ATOM 716 C CA . GLY A 1 93 ? 5.287 6.653 -27.598 1.00 45.09 93 GLY A CA 1
ATOM 717 C C . GLY A 1 93 ? 3.847 7.130 -27.805 1.00 45.09 93 GLY A C 1
ATOM 718 O O . GLY A 1 93 ? 3.588 8.132 -28.467 1.00 45.09 93 GLY A O 1
ATOM 719 N N . ILE A 1 94 ? 2.909 6.475 -27.125 1.00 48.25 94 ILE A N 1
ATOM 720 C CA . ILE A 1 94 ? 1.551 6.986 -26.903 1.00 48.25 94 ILE A CA 1
ATOM 721 C C . ILE A 1 94 ? 1.451 7.699 -25.551 1.00 48.25 94 ILE A C 1
ATOM 723 O O . ILE A 1 94 ? 1.746 7.126 -24.500 1.00 48.25 94 ILE A O 1
ATOM 727 N N . ALA A 1 95 ? 1.005 8.959 -25.597 1.00 50.59 95 ALA A N 1
ATOM 728 C CA . ALA A 1 95 ? 0.517 9.710 -24.447 1.00 50.59 95 ALA A CA 1
ATOM 729 C C . ALA A 1 95 ? -0.568 8.896 -23.722 1.00 50.59 95 ALA A C 1
ATOM 731 O O . ALA A 1 95 ? -1.388 8.245 -24.368 1.00 50.59 95 ALA A O 1
ATOM 732 N N . GLY A 1 96 ? -0.534 8.905 -22.385 1.00 47.34 96 GLY A N 1
ATOM 733 C CA . GLY A 1 96 ? -1.348 8.036 -21.534 1.00 47.34 96 GLY A CA 1
ATOM 734 C C . GLY A 1 96 ? -2.812 7.923 -21.969 1.00 47.34 96 GLY A C 1
ATOM 735 O O . GLY A 1 96 ? -3.435 8.911 -22.348 1.00 47.34 96 GLY A O 1
ATOM 736 N N . GLN A 1 97 ? -3.356 6.706 -21.886 1.00 50.25 97 GLN A N 1
ATOM 737 C CA . GLN A 1 97 ? -4.728 6.399 -22.289 1.00 50.25 97 GLN A CA 1
ATOM 738 C C . GLN A 1 97 ? -5.731 7.308 -21.557 1.00 50.25 97 GLN A C 1
ATOM 740 O O . GLN A 1 97 ? -5.989 7.154 -20.358 1.00 50.25 97 GLN A O 1
ATOM 745 N N . THR A 1 98 ? -6.306 8.266 -22.281 1.00 39.91 98 THR A N 1
ATOM 746 C CA . THR A 1 98 ? -7.515 8.980 -21.871 1.00 39.91 98 THR A CA 1
ATOM 747 C C . THR A 1 98 ? -8.713 8.072 -22.102 1.00 39.91 98 THR A C 1
ATOM 749 O O . THR A 1 98 ? -9.003 7.697 -23.233 1.00 39.91 98 THR A O 1
ATOM 752 N N . PHE A 1 99 ? -9.405 7.724 -21.019 1.00 50.41 99 PHE A N 1
ATOM 753 C CA . PHE A 1 99 ? -10.726 7.109 -21.087 1.00 50.41 99 PHE A CA 1
ATOM 754 C C . PHE A 1 99 ? -11.714 8.132 -21.654 1.00 50.41 99 PHE A C 1
ATOM 756 O O . PHE A 1 99 ? -11.807 9.248 -21.132 1.00 50.41 99 PHE A O 1
ATOM 763 N N . ASP A 1 100 ? -12.425 7.754 -22.713 1.00 58.53 100 ASP A N 1
ATOM 764 C CA . ASP A 1 100 ? -13.497 8.565 -23.280 1.00 58.53 100 ASP A CA 1
ATOM 765 C C . ASP A 1 100 ? -14.642 8.668 -22.261 1.00 58.53 100 ASP A C 1
ATOM 767 O O . ASP A 1 100 ? -15.148 7.659 -21.769 1.00 58.53 100 ASP A O 1
ATOM 771 N N . LYS A 1 101 ? -15.020 9.898 -21.897 1.00 50.47 101 LYS A N 1
ATOM 772 C CA . LYS A 1 101 ? -16.086 10.176 -20.920 1.00 50.47 101 LYS A CA 1
ATOM 773 C C . LYS A 1 101 ? -17.496 10.039 -21.525 1.00 50.47 101 LYS A C 1
ATOM 775 O O . LYS A 1 101 ? -18.465 10.326 -20.825 1.00 50.47 101 LYS A O 1
ATOM 780 N N . HIS A 1 102 ? -17.616 9.639 -22.794 1.00 49.41 102 HIS A N 1
ATOM 781 C CA . HIS A 1 102 ? -18.885 9.587 -23.527 1.00 49.41 102 HIS A CA 1
ATOM 782 C C . HIS A 1 102 ? -19.293 8.202 -24.064 1.00 49.41 102 HIS A C 1
ATOM 784 O O . HIS A 1 102 ? -20.169 8.138 -24.927 1.00 49.41 102 HIS A O 1
ATOM 790 N N . MET A 1 103 ? -18.720 7.109 -23.549 1.00 40.91 103 MET A N 1
ATOM 791 C CA . MET A 1 103 ? -19.222 5.745 -23.801 1.00 40.91 103 MET A CA 1
ATOM 792 C C . MET A 1 103 ? -20.235 5.279 -22.757 1.00 40.91 103 MET A C 1
ATOM 794 O O . MET A 1 103 ? -19.995 5.517 -21.552 1.00 40.91 103 MET A O 1
#